Protein AF-A0A929S8P4-F1 (afdb_monomer_lite)

Foldseek 3Di:
DWFLLVVLVVLVPDDAAWDDDPQWIWGHDPQSKIFIFGPVQPAGQWIWDDDPPDPQKIKIWGADSVNHTDPVQIDIDGRGDTLCVQCVSPVPDPRSVVVSVSVVVD

pLDDT: mean 86.83, std 8.65, range [56.56, 96.19]

Sequence (106 aa):
MRYFKDLKAFVDEKKEGYHKVGDLCIQVYAKGNFNISIPTKRQPVMKFEDRKRDNNVTHVFMADEDGIIDYSIFNEIKKDDKIEKLIDLFPENESVRIVVGELFKI

Secondary structure (DSSP, 8-state):
--BHHHHHHHHHTSPSEEEEETTEEEEE-TTS-EEEE-TT-SS-SEEEEE-TT-TTEEEEEEE-TT--EEEEEEEEEETTSBTTHHHHHSTT-HHHHHHHHHHHH-

Radius of gyration: 12.45 Å; chains: 1; bounding box: 28×30×30 Å

Structure (mmCIF, N/CA/C/O backbone):
data_AF-A0A929S8P4-F1
#
_entry.id   AF-A0A929S8P4-F1
#
loop_
_atom_site.group_PDB
_atom_site.id
_atom_site.type_symbol
_atom_site.label_atom_id
_atom_site.label_alt_id
_atom_site.label_comp_id
_atom_site.label_asym_id
_atom_site.label_entity_id
_atom_site.label_seq_id
_atom_site.pdbx_PDB_ins_code
_atom_site.Cartn_x
_atom_site.Cartn_y
_atom_site.Cartn_z
_atom_site.occupancy
_atom_site.B_iso_or_equiv
_atom_site.auth_seq_id
_atom_site.auth_comp_id
_atom_site.auth_asym_id
_atom_site.auth_atom_id
_atom_site.pdbx_PDB_model_num
ATOM 1 N N . MET A 1 1 ? -3.699 -9.489 7.308 1.00 93.38 1 MET A N 1
ATOM 2 C CA . MET A 1 1 ? -4.226 -8.110 7.334 1.00 93.38 1 MET A CA 1
ATOM 3 C C . MET A 1 1 ? -5.322 -7.984 6.293 1.00 93.38 1 MET A C 1
ATOM 5 O O . MET A 1 1 ? -5.054 -8.262 5.131 1.00 93.38 1 MET A O 1
ATOM 9 N N . ARG A 1 2 ? -6.573 -7.674 6.664 1.00 93.06 2 ARG A N 1
ATOM 10 C CA . ARG A 1 2 ? -7.710 -7.823 5.729 1.00 93.06 2 ARG A CA 1
ATOM 11 C C . ARG A 1 2 ? -8.175 -6.501 5.120 1.00 93.06 2 ARG A C 1
ATOM 13 O O . ARG A 1 2 ? -8.561 -6.484 3.949 1.00 93.06 2 AR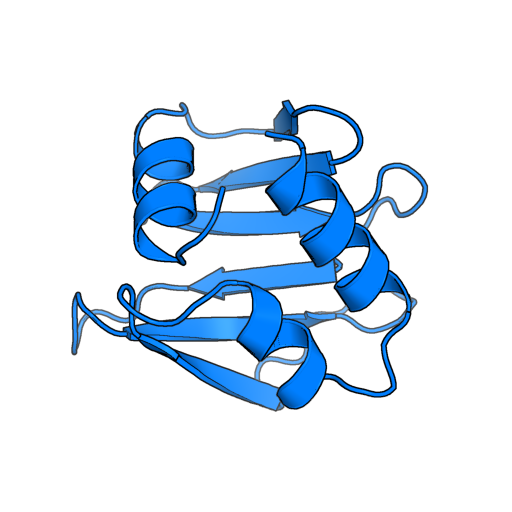G A O 1
ATOM 20 N N . TYR A 1 3 ? -8.116 -5.419 5.886 1.00 94.88 3 TYR A N 1
ATOM 21 C CA . TYR A 1 3 ? -8.601 -4.092 5.502 1.00 94.88 3 TYR A CA 1
ATOM 22 C C . TYR A 1 3 ? -7.480 -3.047 5.520 1.00 94.88 3 TYR A C 1
ATOM 24 O O . TYR A 1 3 ? -6.477 -3.215 6.214 1.00 94.88 3 TYR A 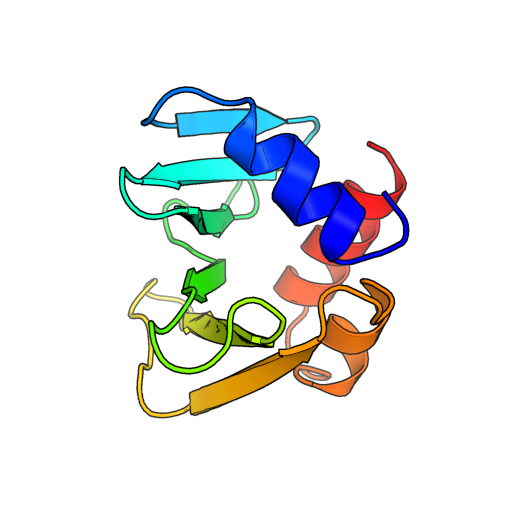O 1
ATOM 32 N N . PHE A 1 4 ? -7.657 -1.931 4.805 1.00 93.50 4 PHE A N 1
ATOM 33 C CA . PHE A 1 4 ? -6.675 -0.835 4.819 1.00 93.50 4 PHE A CA 1
ATOM 34 C C . PHE A 1 4 ? -6.522 -0.178 6.191 1.00 93.50 4 PHE A C 1
ATOM 36 O O . PHE A 1 4 ? -5.433 0.279 6.526 1.00 93.50 4 PHE A O 1
ATOM 43 N N . LYS A 1 5 ? -7.568 -0.170 7.021 1.00 92.62 5 LYS A N 1
ATOM 44 C CA . LYS A 1 5 ? -7.475 0.279 8.416 1.00 92.62 5 LYS A CA 1
ATOM 45 C C . LYS A 1 5 ? -6.522 -0.576 9.247 1.00 92.62 5 LYS A C 1
ATOM 47 O O . LYS A 1 5 ? -5.836 -0.022 10.099 1.00 92.62 5 LYS A O 1
ATOM 52 N N . ASP A 1 6 ? -6.437 -1.879 8.968 1.00 94.50 6 ASP A N 1
ATOM 53 C CA . ASP A 1 6 ? -5.517 -2.786 9.658 1.00 94.50 6 ASP A CA 1
ATOM 54 C C . ASP A 1 6 ? -4.070 -2.442 9.268 1.00 94.50 6 ASP A C 1
ATOM 56 O O . ASP A 1 6 ? -3.198 -2.339 10.126 1.00 94.50 6 ASP A O 1
ATOM 60 N N . LEU A 1 7 ? -3.830 -2.186 7.972 1.00 93.31 7 LEU A N 1
ATOM 61 C CA . LEU A 1 7 ? -2.536 -1.719 7.459 1.00 93.31 7 LEU A CA 1
ATOM 62 C C . LEU A 1 7 ? -2.135 -0.384 8.063 1.00 93.31 7 LEU A C 1
ATOM 64 O O . LEU A 1 7 ? -0.992 -0.193 8.475 1.00 93.31 7 LEU A O 1
ATOM 68 N N . LYS A 1 8 ? -3.090 0.537 8.126 1.00 90.69 8 LYS A N 1
ATOM 69 C CA . LYS A 1 8 ? -2.864 1.870 8.652 1.00 90.69 8 LYS A CA 1
ATOM 70 C C . LYS A 1 8 ? -2.513 1.831 10.137 1.00 90.69 8 LYS A C 1
ATOM 72 O O . LYS A 1 8 ? -1.493 2.394 10.514 1.00 90.69 8 LYS A O 1
ATOM 77 N N . ALA A 1 9 ? -3.296 1.115 10.944 1.00 91.62 9 ALA A N 1
ATOM 78 C CA . ALA A 1 9 ? -3.007 0.925 12.362 1.00 91.62 9 ALA A CA 1
ATOM 79 C C . ALA A 1 9 ? -1.623 0.292 12.567 1.00 91.62 9 ALA A C 1
ATOM 81 O O . ALA A 1 9 ? -0.825 0.795 13.352 1.00 91.62 9 ALA A O 1
ATOM 82 N N . PHE A 1 10 ? -1.300 -0.742 11.784 1.00 92.06 10 PHE A N 1
ATOM 83 C CA . PHE A 1 10 ? 0.006 -1.390 11.837 1.00 92.06 10 PHE A CA 1
ATOM 84 C C . PHE A 1 10 ? 1.165 -0.420 11.566 1.00 92.06 10 PHE A C 1
ATOM 86 O O . PHE A 1 10 ? 2.178 -0.468 12.261 1.00 92.06 10 PHE A O 1
ATOM 93 N N . VAL A 1 11 ? 1.044 0.445 10.553 1.00 92.19 11 VAL A N 1
ATOM 94 C CA . VAL A 1 11 ? 2.082 1.426 10.203 1.00 92.19 11 VAL A CA 1
ATOM 95 C C . VAL A 1 11 ? 2.181 2.541 11.241 1.00 92.19 11 VAL A C 1
ATOM 97 O O . VAL A 1 11 ? 3.292 2.931 11.592 1.00 92.19 11 VAL A O 1
ATOM 100 N N . ASP A 1 12 ? 1.050 3.029 11.749 1.00 89.94 12 ASP A N 1
ATOM 101 C CA . ASP A 1 12 ? 1.006 4.121 12.727 1.00 89.94 12 ASP A CA 1
ATOM 102 C C . ASP A 1 12 ? 1.651 3.727 14.074 1.00 89.94 12 ASP A C 1
ATOM 104 O O . ASP A 1 12 ? 2.143 4.586 14.804 1.00 89.94 12 ASP A O 1
ATOM 108 N N . GLU A 1 13 ? 1.723 2.429 14.389 1.00 92.00 13 GLU A N 1
ATOM 109 C CA . GLU A 1 13 ? 2.456 1.898 15.548 1.00 92.00 13 GLU A CA 1
ATOM 110 C C . GLU A 1 13 ? 3.982 1.829 15.344 1.00 92.00 13 GLU A C 1
ATOM 112 O O . GLU A 1 13 ? 4.739 1.616 16.301 1.00 92.00 13 GLU A O 1
ATOM 117 N N . LYS A 1 14 ? 4.476 1.977 14.108 1.00 90.81 14 LYS A N 1
ATOM 118 C CA . LYS A 1 14 ? 5.911 1.926 13.803 1.00 90.81 14 LYS A CA 1
ATOM 119 C C . LYS A 1 14 ? 6.543 3.309 13.902 1.00 90.81 14 LYS A C 1
ATOM 121 O O . LYS A 1 14 ? 5.981 4.324 13.506 1.00 90.81 14 LYS A O 1
ATOM 126 N N . LYS A 1 15 ? 7.790 3.337 14.378 1.00 91.56 15 LYS A N 1
ATOM 127 C CA . LYS A 1 15 ? 8.643 4.530 14.291 1.00 91.56 15 LYS A CA 1
ATOM 128 C C . LYS A 1 15 ? 9.015 4.805 12.834 1.00 91.56 15 LYS A C 1
ATOM 130 O O . LYS A 1 15 ? 9.037 3.888 12.019 1.00 91.56 15 LYS A O 1
ATOM 135 N N . GLU A 1 16 ? 9.373 6.043 12.518 1.00 94.50 16 GLU A N 1
ATOM 136 C CA . GLU A 1 16 ? 9.909 6.383 11.198 1.00 94.50 16 GLU A CA 1
ATOM 137 C C . GLU A 1 16 ? 11.142 5.543 10.843 1.00 94.50 16 GLU A C 1
ATOM 139 O O . GLU A 1 16 ? 11.954 5.207 11.710 1.00 94.50 16 GLU A O 1
ATOM 144 N N . GLY A 1 17 ? 11.283 5.216 9.559 1.00 91.31 17 GLY A N 1
ATOM 145 C CA . GLY A 1 17 ? 12.390 4.414 9.042 1.00 91.31 17 GLY A CA 1
ATOM 146 C C . GLY A 1 17 ? 11.940 3.190 8.250 1.00 91.31 17 GLY A C 1
ATOM 147 O O . GLY A 1 17 ? 10.779 3.073 7.858 1.00 91.31 17 GLY A O 1
ATOM 148 N N . TYR A 1 18 ? 12.889 2.294 7.982 1.00 91.56 18 TYR A N 1
ATOM 149 C CA . TYR A 1 18 ? 12.666 1.066 7.221 1.00 91.56 18 TYR A CA 1
ATOM 150 C C . TYR A 1 18 ? 12.402 -0.119 8.149 1.00 91.56 18 TYR A C 1
ATOM 152 O O . TYR A 1 18 ? 13.162 -0.365 9.085 1.00 91.56 18 TYR A O 1
ATOM 160 N N . HIS A 1 19 ? 11.361 -0.886 7.835 1.00 91.06 19 HIS A N 1
ATOM 161 C CA . HIS A 1 19 ? 10.919 -2.049 8.598 1.00 91.06 19 HIS A CA 1
ATOM 162 C C . HIS A 1 19 ? 10.748 -3.239 7.668 1.00 91.06 19 HIS A C 1
ATOM 164 O O . HIS A 1 19 ? 10.026 -3.160 6.675 1.00 91.06 19 HIS A O 1
ATOM 170 N N . LYS A 1 20 ? 11.376 -4.363 8.013 1.00 91.00 20 LYS A N 1
ATOM 171 C CA . LYS A 1 20 ? 11.090 -5.640 7.360 1.00 91.00 20 LYS A CA 1
ATOM 172 C C . LYS A 1 20 ? 9.900 -6.294 8.058 1.00 91.00 20 LYS A C 1
ATOM 174 O O . LYS A 1 20 ? 9.944 -6.500 9.270 1.00 91.00 20 LYS A O 1
ATOM 179 N N . VAL A 1 21 ? 8.853 -6.614 7.304 1.00 88.06 21 VAL A N 1
ATOM 180 C CA . VAL A 1 21 ? 7.628 -7.235 7.823 1.00 88.06 21 VAL A CA 1
ATOM 181 C C . VAL A 1 21 ? 7.263 -8.398 6.916 1.00 88.06 21 VAL A C 1
ATOM 183 O O . VAL A 1 21 ? 6.878 -8.186 5.771 1.00 88.06 21 VAL A O 1
ATOM 186 N N . GLY A 1 22 ? 7.451 -9.625 7.408 1.00 88.56 22 GLY A N 1
ATOM 187 C CA . GLY A 1 22 ? 7.446 -10.804 6.542 1.00 88.56 22 GLY A CA 1
ATOM 188 C C . GLY A 1 22 ? 8.442 -10.624 5.392 1.00 88.56 22 GLY A C 1
ATOM 189 O O . GLY A 1 22 ? 9.605 -10.265 5.616 1.00 88.56 22 GLY A O 1
ATOM 190 N N . ASP A 1 23 ? 7.944 -10.791 4.170 1.00 90.19 23 ASP A N 1
ATOM 191 C CA . ASP A 1 23 ? 8.681 -10.563 2.930 1.00 90.19 23 ASP A CA 1
ATOM 192 C C . ASP A 1 23 ? 8.388 -9.187 2.316 1.00 90.19 23 ASP A C 1
ATOM 194 O O . ASP A 1 23 ? 8.482 -9.011 1.111 1.00 90.19 23 ASP A O 1
ATOM 198 N N . LEU A 1 24 ? 8.041 -8.182 3.121 1.00 92.00 24 LEU A N 1
ATOM 199 C CA . LEU A 1 24 ? 7.870 -6.803 2.666 1.00 92.00 24 LEU A CA 1
ATOM 200 C C . LEU A 1 24 ? 8.887 -5.871 3.314 1.00 92.00 24 LEU A C 1
ATOM 202 O O . LEU A 1 24 ? 9.294 -6.046 4.466 1.00 92.00 24 LEU A O 1
ATOM 206 N N . CYS A 1 25 ? 9.257 -4.834 2.567 1.00 91.62 25 CYS A N 1
ATOM 207 C CA . CYS A 1 25 ? 9.936 -3.664 3.101 1.00 91.62 25 CYS A CA 1
ATOM 208 C C . CYS A 1 25 ? 8.928 -2.517 3.206 1.00 91.62 25 CYS A C 1
ATOM 210 O O . CYS A 1 25 ? 8.361 -2.096 2.195 1.00 91.62 25 CYS A O 1
ATOM 212 N N . ILE A 1 26 ? 8.712 -2.018 4.422 1.00 92.56 26 ILE A N 1
ATOM 213 C CA . ILE A 1 26 ? 7.815 -0.898 4.705 1.00 92.56 26 ILE A CA 1
ATOM 214 C C . ILE A 1 26 ? 8.652 0.286 5.180 1.00 92.56 26 ILE A C 1
ATOM 216 O O . ILE A 1 26 ? 9.363 0.191 6.180 1.00 92.56 26 ILE A O 1
ATOM 220 N N . GLN A 1 27 ? 8.567 1.407 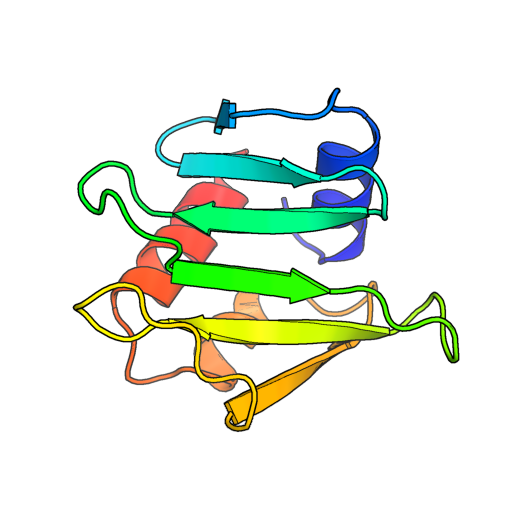4.469 1.00 92.38 27 GLN A N 1
ATOM 221 C CA . GLN A 1 27 ? 9.223 2.655 4.856 1.00 92.38 27 GLN A CA 1
ATOM 222 C C . GLN A 1 27 ? 8.186 3.617 5.426 1.00 92.38 27 GLN A C 1
ATOM 224 O O . GLN A 1 27 ? 7.281 4.022 4.704 1.00 92.38 27 GLN A O 1
ATOM 229 N N . VAL A 1 28 ? 8.324 3.992 6.695 1.00 92.94 28 VAL A N 1
ATOM 230 C CA . VAL A 1 28 ? 7.369 4.846 7.417 1.00 92.94 28 VAL A CA 1
ATOM 231 C C . VAL A 1 28 ? 7.924 6.258 7.564 1.00 92.94 28 VAL A C 1
ATOM 233 O O . VAL A 1 28 ? 9.093 6.431 7.916 1.00 92.94 28 VAL A O 1
ATOM 236 N N . TYR A 1 29 ? 7.077 7.261 7.320 1.00 89.38 29 TYR A N 1
ATOM 237 C CA . TYR A 1 29 ? 7.413 8.683 7.402 1.00 89.38 29 TYR A CA 1
ATOM 238 C C . TYR A 1 29 ? 6.552 9.421 8.442 1.00 89.38 29 TYR A C 1
ATOM 240 O O . TYR A 1 29 ? 5.419 9.031 8.715 1.00 89.38 29 TYR A O 1
ATOM 248 N N . ALA A 1 30 ? 7.043 10.567 8.927 1.00 77.44 30 ALA A N 1
ATOM 249 C CA . ALA A 1 30 ? 6.466 11.404 9.995 1.00 77.44 30 ALA A CA 1
ATOM 250 C C . ALA A 1 30 ? 4.975 11.790 9.900 1.00 77.44 30 ALA A C 1
ATOM 252 O O . ALA A 1 30 ? 4.410 12.319 10.854 1.00 77.44 30 ALA A O 1
ATOM 253 N N . LYS A 1 31 ? 4.331 11.621 8.739 1.00 72.31 31 LYS A N 1
ATOM 254 C CA . LYS A 1 31 ? 2.978 12.138 8.451 1.00 72.31 31 LYS A CA 1
ATOM 255 C C . LYS A 1 31 ? 1.939 11.044 8.218 1.00 72.31 31 LYS A C 1
ATOM 257 O O . LYS A 1 31 ? 0.926 11.305 7.583 1.00 72.31 31 LYS A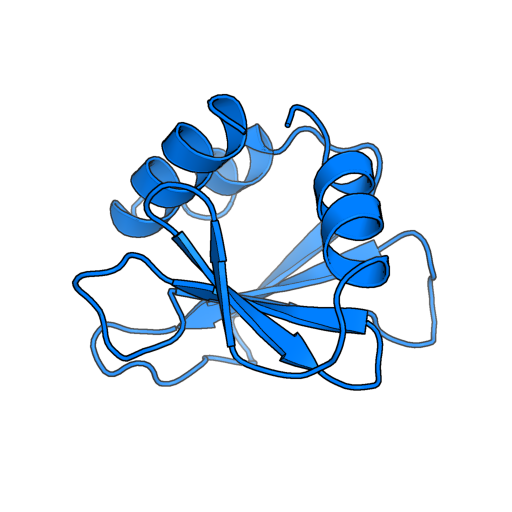 O 1
ATOM 262 N N . GLY A 1 32 ? 2.205 9.821 8.676 1.00 73.25 32 GLY A N 1
ATOM 263 C CA . GLY A 1 32 ? 1.338 8.677 8.386 1.00 73.25 32 GLY A CA 1
ATOM 264 C C . GLY A 1 32 ? 1.415 8.210 6.929 1.00 73.25 32 GLY A C 1
ATOM 265 O O . GLY A 1 32 ? 0.648 7.335 6.534 1.00 73.25 32 GLY A O 1
ATOM 266 N N . ASN A 1 33 ? 2.348 8.779 6.160 1.00 89.00 33 ASN A N 1
ATOM 267 C CA . ASN A 1 33 ? 2.701 8.328 4.826 1.00 89.00 33 ASN A CA 1
ATOM 268 C C . ASN A 1 33 ? 3.668 7.156 4.948 1.00 89.00 33 ASN A C 1
ATOM 270 O O . ASN A 1 33 ? 4.529 7.142 5.834 1.00 89.00 33 ASN A O 1
ATOM 274 N N . PHE A 1 34 ? 3.577 6.215 4.020 1.00 92.88 34 PHE A N 1
ATOM 275 C CA . PHE A 1 34 ? 4.488 5.083 3.978 1.00 92.88 34 PHE A CA 1
ATOM 276 C C . PHE A 1 34 ? 4.597 4.505 2.574 1.00 92.88 34 PHE A C 1
ATOM 278 O O . PHE A 1 34 ? 3.708 4.681 1.745 1.00 92.88 34 PHE A O 1
ATOM 285 N N . ASN A 1 35 ? 5.690 3.792 2.322 1.00 92.50 35 ASN A N 1
ATOM 286 C CA . ASN A 1 35 ? 5.864 3.004 1.110 1.00 92.50 35 ASN A CA 1
ATOM 287 C C . ASN A 1 35 ? 5.861 1.518 1.447 1.00 92.50 35 ASN A C 1
ATOM 289 O O . ASN A 1 35 ? 6.335 1.127 2.516 1.00 92.50 35 ASN A O 1
ATOM 293 N N . ILE A 1 36 ? 5.416 0.697 0.501 1.00 92.94 36 ILE A N 1
ATOM 294 C CA . ILE A 1 36 ? 5.604 -0.753 0.532 1.00 92.94 36 ILE A CA 1
ATOM 295 C C . ILE A 1 36 ? 6.388 -1.175 -0.707 1.00 92.94 36 ILE A C 1
ATOM 297 O O . ILE A 1 36 ? 6.103 -0.729 -1.819 1.00 92.94 36 ILE A O 1
ATOM 301 N N . SER A 1 37 ? 7.376 -2.042 -0.499 1.00 89.81 37 SER A N 1
ATOM 302 C CA . SER A 1 37 ? 8.216 -2.619 -1.550 1.00 89.81 37 SER A CA 1
ATOM 303 C C . SER A 1 37 ? 8.344 -4.124 -1.356 1.00 89.81 37 SER A C 1
ATOM 305 O O . SER A 1 37 ? 8.307 -4.617 -0.225 1.00 89.81 37 SER A O 1
ATOM 307 N N . ILE A 1 38 ? 8.557 -4.844 -2.455 1.00 87.75 38 ILE A N 1
ATOM 308 C CA . ILE A 1 38 ? 8.995 -6.242 -2.407 1.00 87.75 38 ILE A CA 1
ATOM 309 C C . ILE A 1 38 ? 10.520 -6.300 -2.188 1.00 87.75 38 ILE A C 1
ATOM 311 O O . ILE A 1 38 ? 11.223 -5.398 -2.643 1.00 87.75 38 ILE A O 1
ATOM 315 N N . PRO A 1 39 ? 11.079 -7.329 -1.525 1.00 70.75 39 PRO A N 1
ATOM 316 C CA . PRO A 1 39 ? 12.460 -7.322 -1.026 1.00 70.75 39 PRO A CA 1
ATOM 317 C C . PRO A 1 39 ? 13.516 -7.263 -2.129 1.00 70.75 39 PRO A C 1
ATOM 319 O O . PRO A 1 39 ? 14.645 -6.839 -1.898 1.00 70.75 39 PRO A O 1
ATOM 322 N N . THR A 1 40 ? 13.152 -7.716 -3.327 1.00 68.19 40 THR A N 1
ATOM 323 C CA . THR A 1 40 ? 14.019 -7.758 -4.506 1.00 68.19 40 THR A CA 1
ATOM 324 C C . THR A 1 40 ? 14.124 -6.409 -5.213 1.00 68.19 40 THR A C 1
ATOM 326 O O . THR A 1 40 ? 15.069 -6.201 -5.970 1.00 68.19 40 THR A O 1
ATOM 329 N N . LYS A 1 41 ? 13.205 -5.472 -4.949 1.00 64.44 41 LYS A N 1
ATOM 330 C CA . LYS A 1 41 ? 13.215 -4.128 -5.529 1.00 64.44 41 LYS A CA 1
ATOM 331 C C . LYS A 1 41 ? 13.697 -3.135 -4.473 1.00 64.44 41 LYS A C 1
ATOM 333 O O . LYS A 1 41 ? 13.094 -2.989 -3.416 1.00 64.44 41 LYS A O 1
ATOM 338 N N . ARG A 1 42 ? 14.792 -2.419 -4.759 1.00 56.56 42 ARG A N 1
ATOM 339 C CA . ARG A 1 42 ? 15.327 -1.347 -3.886 1.00 56.56 42 ARG A CA 1
ATOM 340 C C . ARG A 1 42 ? 14.481 -0.063 -3.911 1.00 56.56 42 ARG A C 1
ATOM 342 O O . ARG A 1 42 ? 14.902 0.958 -3.378 1.00 56.56 42 ARG A O 1
ATOM 349 N N . GLN A 1 43 ? 13.319 -0.110 -4.547 1.00 70.19 43 GLN A N 1
ATOM 350 C CA . GLN A 1 43 ? 12.475 1.024 -4.891 1.00 70.19 43 GLN A CA 1
ATOM 351 C C . GLN A 1 43 ? 11.036 0.779 -4.412 1.00 70.19 43 GLN A C 1
ATOM 353 O O . GLN A 1 43 ? 10.619 -0.382 -4.339 1.00 70.19 43 GLN A O 1
ATOM 358 N N . PRO A 1 44 ? 10.283 1.845 -4.077 1.00 74.00 44 PRO A N 1
ATOM 359 C CA . PRO A 1 44 ? 8.905 1.723 -3.611 1.00 74.00 44 PRO A CA 1
ATOM 360 C C . PRO A 1 44 ? 8.026 1.120 -4.705 1.00 74.00 44 PRO A C 1
ATOM 362 O O . PRO A 1 44 ? 8.103 1.556 -5.838 1.00 74.00 44 PRO A O 1
ATOM 365 N N . VAL A 1 45 ? 7.179 0.141 -4.383 1.00 83.56 45 VAL A N 1
ATOM 366 C CA . VAL A 1 45 ? 6.177 -0.390 -5.333 1.00 83.56 45 VAL A CA 1
ATOM 367 C C . VAL A 1 45 ? 4.883 0.412 -5.223 1.00 83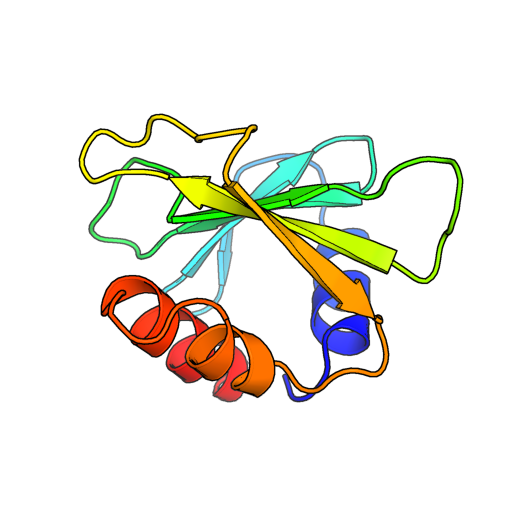.56 45 VAL A C 1
ATOM 369 O O . VAL A 1 45 ? 4.259 0.740 -6.228 1.00 83.56 45 VAL A O 1
ATOM 372 N N . MET A 1 46 ? 4.500 0.750 -3.991 1.00 90.56 46 MET A N 1
ATOM 373 C CA . MET A 1 46 ? 3.350 1.597 -3.697 1.00 90.56 46 MET A CA 1
ATOM 374 C C . MET A 1 46 ? 3.713 2.640 -2.652 1.00 90.56 46 MET A C 1
ATOM 376 O O . MET A 1 46 ? 4.350 2.315 -1.646 1.00 90.56 46 MET A O 1
ATOM 380 N N . LYS A 1 47 ? 3.244 3.869 -2.860 1.00 92.19 47 LYS A N 1
ATOM 381 C CA . LYS A 1 47 ? 3.266 4.939 -1.863 1.00 92.19 47 LYS A CA 1
ATOM 382 C C . LYS A 1 47 ? 1.853 5.245 -1.400 1.00 92.19 47 LYS A C 1
ATOM 384 O O . LYS A 1 47 ? 0.961 5.439 -2.216 1.00 92.19 47 LYS A O 1
ATOM 389 N N . PHE A 1 48 ? 1.685 5.336 -0.091 1.00 92.25 48 PHE A N 1
ATOM 390 C CA . PHE A 1 48 ? 0.442 5.672 0.581 1.00 92.25 48 PHE A CA 1
ATOM 391 C C . PHE A 1 48 ? 0.588 7.064 1.194 1.00 92.25 48 PHE A C 1
ATOM 393 O O . PHE A 1 48 ? 1.489 7.293 2.009 1.00 92.25 48 PHE A O 1
ATOM 400 N N . GLU A 1 49 ? -0.271 8.001 0.792 1.00 90.06 49 GLU A N 1
ATOM 401 C CA . GLU A 1 49 ? -0.306 9.351 1.357 1.00 90.06 49 GLU A CA 1
ATOM 402 C C . GLU A 1 49 ? -1.690 9.713 1.890 1.00 90.06 49 GLU A C 1
ATOM 404 O O . GLU A 1 49 ? -2.686 9.692 1.162 1.00 90.06 49 GLU A O 1
ATOM 409 N N . ASP A 1 50 ? -1.730 10.143 3.149 1.00 85.31 50 ASP A N 1
ATOM 410 C CA . ASP A 1 50 ? -2.923 10.743 3.733 1.00 85.31 50 ASP A CA 1
ATOM 411 C C . ASP A 1 50 ? -2.927 12.243 3.400 1.00 85.31 50 ASP A C 1
ATOM 413 O O . ASP A 1 50 ? -2.023 12.999 3.778 1.00 85.31 50 ASP A O 1
ATOM 417 N N . ARG A 1 51 ? -3.949 12.712 2.675 1.00 77.50 51 ARG A N 1
ATOM 418 C CA . ARG A 1 51 ? -4.107 14.141 2.366 1.00 77.50 51 ARG A CA 1
ATOM 419 C C . ARG A 1 51 ? -5.076 14.781 3.358 1.00 77.50 51 ARG A C 1
ATOM 421 O O . ARG A 1 51 ? -6.178 14.294 3.566 1.00 77.50 51 ARG A O 1
ATOM 428 N N . LYS A 1 52 ? -4.683 15.935 3.917 1.00 63.78 52 LYS A N 1
ATOM 429 C CA . LYS A 1 52 ? -5.334 16.668 5.033 1.00 63.78 52 LYS A CA 1
ATOM 430 C C . LYS A 1 52 ? -6.848 16.938 4.924 1.00 63.78 52 LYS A C 1
ATOM 432 O O . LYS A 1 52 ? -7.419 17.445 5.884 1.00 63.78 52 LYS A O 1
ATOM 437 N N . ARG A 1 53 ? -7.487 16.704 3.773 1.00 64.38 53 ARG A N 1
ATOM 438 C CA . ARG A 1 53 ? -8.915 16.990 3.570 1.00 64.38 53 ARG A CA 1
ATOM 439 C C . ARG A 1 53 ? -9.841 15.865 4.032 1.00 64.38 53 ARG A C 1
ATOM 441 O O . ARG A 1 53 ? -10.981 16.178 4.351 1.00 64.38 53 ARG A O 1
ATOM 448 N N . ASP A 1 54 ? -9.375 14.618 4.106 1.00 72.25 54 ASP A N 1
ATOM 449 C CA . ASP A 1 54 ? -10.201 13.495 4.556 1.00 72.25 54 ASP A CA 1
ATOM 450 C C . ASP A 1 54 ? -9.345 12.411 5.227 1.00 72.25 54 ASP A C 1
ATOM 452 O O . ASP A 1 54 ? -8.531 11.750 4.588 1.00 72.25 54 ASP A O 1
ATOM 456 N N . ASN A 1 55 ? -9.551 12.210 6.530 1.00 70.56 55 ASN A N 1
ATOM 457 C CA . ASN A 1 55 ? -8.836 11.197 7.306 1.00 70.56 55 ASN A CA 1
ATOM 458 C C . ASN A 1 55 ? -9.275 9.759 6.979 1.00 70.56 55 ASN A C 1
ATOM 460 O O . ASN A 1 55 ? -8.664 8.826 7.502 1.00 70.56 55 ASN A O 1
ATOM 464 N N . ASN A 1 56 ? -10.317 9.556 6.171 1.00 81.12 56 ASN A N 1
ATOM 465 C CA . ASN A 1 56 ? -10.786 8.236 5.753 1.00 81.12 56 ASN A CA 1
ATOM 466 C C . ASN A 1 56 ? -10.282 7.810 4.375 1.00 81.12 56 ASN A C 1
ATOM 468 O O . ASN A 1 56 ? -10.498 6.650 4.013 1.00 81.12 56 ASN A O 1
ATOM 472 N N . VAL A 1 57 ? -9.611 8.697 3.637 1.00 85.12 57 VAL A N 1
ATOM 473 C CA . VAL A 1 57 ? -9.112 8.420 2.289 1.00 85.12 57 VAL A CA 1
ATOM 474 C C . VAL A 1 57 ? -7.591 8.473 2.265 1.00 85.12 57 VAL A C 1
ATOM 476 O O . VAL A 1 57 ? -6.977 9.486 2.597 1.00 85.12 57 VAL A O 1
ATOM 479 N N . THR A 1 58 ? -6.985 7.387 1.800 1.00 88.06 58 THR A N 1
ATOM 480 C CA . THR A 1 58 ? -5.552 7.304 1.529 1.00 88.06 58 THR A CA 1
ATOM 481 C C . THR A 1 58 ? -5.349 7.264 0.020 1.00 88.06 58 THR A C 1
ATOM 483 O O . THR A 1 58 ? -6.010 6.508 -0.694 1.00 88.06 58 THR A O 1
ATOM 486 N N . HIS A 1 59 ? -4.443 8.103 -0.471 1.00 90.56 59 HIS A N 1
ATOM 487 C CA . HIS A 1 59 ? -4.043 8.106 -1.872 1.00 90.56 59 HIS A CA 1
ATOM 488 C C . HIS A 1 59 ? -2.955 7.057 -2.070 1.00 90.56 59 HIS A C 1
ATOM 490 O O . HIS A 1 59 ? -1.977 7.045 -1.321 1.00 90.56 59 HIS A O 1
ATOM 496 N N . VAL A 1 60 ? -3.119 6.200 -3.073 1.00 92.12 60 VAL A N 1
ATOM 497 C CA . VAL A 1 60 ? -2.139 5.173 -3.428 1.00 92.12 60 VAL A CA 1
ATOM 498 C C . VAL A 1 60 ? -1.547 5.493 -4.788 1.00 92.12 60 VAL A C 1
ATOM 500 O O . VAL A 1 60 ? -2.277 5.603 -5.773 1.00 92.12 60 VAL A O 1
ATOM 503 N N . PHE A 1 61 ? -0.227 5.633 -4.817 1.00 90.38 61 PHE A N 1
ATOM 504 C CA . PHE A 1 61 ? 0.566 5.909 -6.009 1.00 90.38 61 PHE A CA 1
ATOM 505 C C . PHE A 1 61 ? 1.416 4.695 -6.346 1.00 90.38 61 PHE A C 1
ATOM 507 O O . PHE A 1 61 ? 1.939 4.033 -5.444 1.00 90.38 61 PHE A O 1
ATOM 514 N N . MET A 1 62 ? 1.591 4.452 -7.638 1.00 89.50 62 MET A N 1
ATOM 515 C CA . MET A 1 62 ? 2.512 3.439 -8.140 1.00 89.50 62 MET A CA 1
ATOM 516 C C . MET A 1 62 ? 3.883 4.045 -8.402 1.00 89.50 62 MET A C 1
ATOM 518 O O . MET A 1 62 ? 4.007 5.242 -8.674 1.00 89.50 62 MET A O 1
ATOM 522 N N . ALA A 1 63 ? 4.905 3.199 -8.357 1.00 84.56 63 ALA A N 1
ATOM 523 C CA . ALA A 1 63 ? 6.170 3.502 -9.002 1.00 84.56 63 ALA A CA 1
ATOM 524 C C . ALA A 1 63 ? 6.370 2.618 -10.232 1.00 84.56 63 ALA A C 1
ATOM 526 O O . ALA A 1 63 ? 5.836 1.504 -10.303 1.00 84.56 63 ALA A O 1
ATOM 527 N N . ASP A 1 64 ? 7.143 3.126 -11.183 1.00 77.38 64 ASP A N 1
ATOM 528 C CA . ASP A 1 64 ? 7.615 2.353 -12.324 1.00 77.38 64 ASP A CA 1
ATOM 529 C C . ASP A 1 64 ? 8.736 1.367 -11.934 1.00 77.38 64 ASP A C 1
ATOM 531 O O . ASP A 1 64 ? 9.078 1.180 -10.760 1.00 77.38 64 ASP A O 1
ATOM 535 N N . GLU A 1 65 ? 9.287 0.681 -12.934 1.00 70.44 65 GLU A N 1
ATOM 536 C CA . GLU A 1 65 ? 10.368 -0.294 -12.751 1.00 70.44 65 GLU A CA 1
ATOM 537 C C . GLU A 1 65 ? 11.678 0.335 -12.261 1.00 70.44 65 GLU A C 1
ATOM 539 O O . GLU A 1 65 ? 12.498 -0.374 -11.677 1.00 70.44 65 GLU A O 1
ATOM 544 N N . ASP A 1 66 ? 11.826 1.649 -12.443 1.00 74.50 66 ASP A N 1
ATOM 545 C CA . ASP A 1 66 ? 12.947 2.465 -11.988 1.00 74.50 66 ASP A CA 1
ATOM 546 C C . ASP A 1 66 ? 12.637 3.191 -10.667 1.00 74.50 66 ASP A C 1
ATOM 548 O O . ASP A 1 66 ? 13.425 4.018 -10.187 1.00 74.50 66 ASP A O 1
ATOM 552 N N . GLY A 1 67 ? 11.515 2.859 -10.023 1.00 72.25 67 GLY A N 1
ATOM 553 C CA . GLY A 1 67 ? 11.153 3.374 -8.711 1.00 72.25 67 GLY A CA 1
ATOM 554 C C . GLY A 1 67 ? 10.761 4.836 -8.701 1.00 72.25 67 GLY A C 1
ATOM 555 O O . GLY A 1 67 ? 10.704 5.447 -7.626 1.00 72.25 67 GLY A O 1
ATOM 556 N N . ILE A 1 68 ? 10.508 5.403 -9.875 1.00 83.06 68 ILE A N 1
ATOM 557 C CA . ILE A 1 68 ? 9.998 6.750 -10.017 1.00 83.06 68 ILE A CA 1
ATOM 558 C C . ILE A 1 68 ? 8.503 6.682 -9.741 1.00 83.06 68 ILE A C 1
ATOM 560 O O . ILE A 1 68 ? 7.731 6.015 -10.425 1.00 83.06 68 ILE A O 1
ATOM 564 N N . ILE A 1 69 ? 8.103 7.368 -8.676 1.00 85.06 69 ILE A N 1
ATOM 565 C CA . ILE A 1 69 ? 6.704 7.460 -8.274 1.00 85.06 69 ILE A CA 1
ATOM 566 C C . ILE A 1 69 ? 5.996 8.412 -9.228 1.00 85.06 69 ILE A C 1
ATOM 568 O O . ILE A 1 69 ? 6.343 9.596 -9.289 1.00 85.06 69 ILE A O 1
ATOM 572 N N . ASP A 1 70 ? 4.972 7.918 -9.915 1.00 82.25 70 ASP A N 1
ATOM 573 C CA . ASP A 1 70 ? 4.116 8.758 -10.739 1.00 82.25 70 ASP A CA 1
ATOM 574 C C . ASP A 1 70 ? 2.988 9.347 -9.884 1.00 82.25 70 ASP A C 1
ATOM 576 O O . ASP A 1 70 ? 1.966 8.719 -9.608 1.00 82.25 70 ASP A O 1
ATOM 580 N N . TYR A 1 71 ? 3.171 10.596 -9.453 1.00 77.81 71 TYR A N 1
ATOM 581 C CA . TYR A 1 71 ? 2.182 11.316 -8.647 1.00 77.81 71 TYR A CA 1
ATOM 582 C C . TYR A 1 71 ? 0.908 11.697 -9.421 1.00 77.81 71 TYR A C 1
ATOM 584 O O . TYR A 1 71 ? -0.056 12.154 -8.800 1.00 77.81 71 TYR A O 1
ATOM 592 N N . SER A 1 72 ? 0.893 11.544 -10.750 1.00 73.44 72 SER A N 1
ATOM 593 C CA . SER A 1 72 ? -0.285 11.791 -11.587 1.00 73.44 72 SER A CA 1
ATOM 594 C C . SER A 1 72 ? -1.199 10.567 -11.699 1.00 73.44 72 SER A C 1
ATOM 596 O O . SER A 1 72 ? -2.400 10.725 -11.919 1.00 73.44 72 SER A O 1
ATOM 598 N N . ILE A 1 73 ? -0.662 9.366 -11.460 1.00 74.38 73 ILE A N 1
ATOM 599 C CA . ILE A 1 73 ? -1.404 8.104 -11.478 1.00 74.38 73 ILE A CA 1
ATOM 600 C C . ILE A 1 73 ? -1.658 7.671 -10.035 1.00 74.38 73 ILE A C 1
ATOM 602 O O . ILE A 1 73 ? -0.860 6.966 -9.414 1.00 74.38 73 ILE A O 1
ATOM 606 N N . PHE A 1 74 ? -2.794 8.107 -9.491 1.00 83.69 74 PHE A N 1
ATOM 607 C CA . PHE A 1 74 ? -3.204 7.747 -8.139 1.00 83.69 74 PHE A CA 1
ATOM 608 C C . PHE A 1 74 ? -4.633 7.233 -8.090 1.00 83.69 74 PHE A C 1
ATOM 610 O O . PHE A 1 74 ? -5.494 7.643 -8.866 1.00 83.69 74 PHE A O 1
ATOM 617 N N . ASN A 1 75 ? -4.877 6.364 -7.117 1.00 90.12 75 ASN A N 1
ATOM 618 C CA . ASN A 1 75 ? -6.210 5.914 -6.759 1.00 90.12 75 ASN A CA 1
ATOM 619 C C . ASN A 1 75 ? -6.514 6.275 -5.306 1.00 90.12 75 ASN A C 1
ATOM 621 O O . ASN A 1 75 ? -5.629 6.279 -4.448 1.00 90.12 75 ASN A O 1
ATOM 625 N N . GLU A 1 76 ? -7.781 6.564 -5.029 1.00 91.31 76 GLU A N 1
ATOM 626 C CA . GLU A 1 76 ? -8.273 6.806 -3.677 1.00 91.31 76 GLU A CA 1
ATOM 627 C C . GLU A 1 76 ? -8.848 5.525 -3.083 1.00 91.31 76 GLU A C 1
ATOM 629 O O . GLU A 1 76 ? -9.681 4.835 -3.682 1.00 91.31 76 GLU A O 1
ATOM 634 N N . ILE A 1 77 ? -8.414 5.222 -1.866 1.00 92.00 77 ILE A N 1
ATOM 635 C CA . ILE A 1 77 ? -8.849 4.048 -1.127 1.00 92.00 77 ILE A CA 1
ATOM 636 C C . ILE A 1 77 ? -9.391 4.491 0.220 1.00 92.00 77 ILE A C 1
ATOM 638 O O . ILE A 1 77 ? -8.786 5.310 0.912 1.00 92.00 77 ILE A O 1
ATOM 642 N N . LYS A 1 78 ? -10.537 3.930 0.605 1.00 91.94 78 LYS A N 1
ATOM 643 C CA . LYS A 1 78 ? -11.120 4.154 1.924 1.00 91.94 78 LYS A CA 1
ATOM 644 C C . LYS A 1 78 ? -10.505 3.187 2.925 1.00 91.94 78 LYS A C 1
ATOM 646 O O . LYS A 1 78 ? -10.278 2.024 2.609 1.00 91.94 78 LYS A O 1
ATOM 651 N N . LYS A 1 79 ? -10.311 3.621 4.169 1.00 86.56 79 LYS A N 1
ATOM 652 C CA . LYS A 1 79 ? -9.761 2.757 5.234 1.00 86.56 79 LYS A CA 1
ATOM 653 C C . LYS A 1 79 ? -10.563 1.464 5.463 1.00 86.56 79 LYS A C 1
ATOM 655 O O . LYS A 1 79 ? -9.979 0.442 5.811 1.00 86.56 79 LYS A O 1
ATOM 660 N N . ASP A 1 80 ? -11.875 1.485 5.236 1.00 92.81 80 ASP A N 1
ATOM 661 C CA . ASP A 1 80 ? -12.731 0.294 5.343 1.00 92.81 80 ASP A CA 1
ATOM 662 C C . ASP A 1 80 ? -12.744 -0.594 4.086 1.00 92.81 80 ASP A C 1
ATOM 664 O O . ASP A 1 80 ? -13.347 -1.669 4.107 1.00 92.81 80 ASP A O 1
ATOM 668 N N . ASP A 1 81 ? -12.071 -0.198 3.002 1.00 95.38 81 ASP A N 1
ATOM 669 C CA . ASP A 1 81 ? -11.901 -1.072 1.844 1.00 95.38 81 ASP A CA 1
ATOM 670 C C . ASP A 1 81 ? -11.034 -2.294 2.215 1.00 95.38 81 ASP A C 1
ATOM 672 O O . ASP A 1 81 ? -10.189 -2.265 3.121 1.00 95.38 81 ASP A O 1
ATOM 676 N N . LYS A 1 82 ? -11.232 -3.401 1.495 1.00 96.19 82 LYS A N 1
ATOM 677 C CA . LYS A 1 82 ? -10.379 -4.593 1.605 1.00 96.19 82 LYS A CA 1
ATOM 678 C C . LYS A 1 82 ? -9.076 -4.383 0.840 1.00 96.19 82 LYS A C 1
ATOM 680 O O . LYS A 1 82 ? -9.109 -3.836 -0.259 1.00 96.19 82 LYS A O 1
ATOM 685 N N . ILE A 1 83 ? -7.970 -4.931 1.347 1.00 95.31 83 ILE A N 1
ATOM 686 C CA . ILE A 1 83 ? -6.647 -4.872 0.686 1.00 95.31 83 ILE A CA 1
ATOM 687 C C . ILE A 1 83 ? -6.683 -5.438 -0.749 1.00 95.31 83 ILE A C 1
ATOM 689 O O . ILE A 1 83 ? -5.967 -4.953 -1.621 1.00 95.31 83 ILE A O 1
ATOM 693 N N . GLU A 1 84 ? -7.570 -6.405 -1.022 1.00 95.75 84 GLU A N 1
ATOM 694 C CA . GLU A 1 84 ? -7.795 -7.010 -2.352 1.00 95.75 84 GLU A CA 1
ATOM 695 C C . GLU A 1 84 ? -8.068 -5.972 -3.447 1.00 95.75 84 GLU A C 1
ATOM 697 O O . GLU A 1 84 ? -7.675 -6.181 -4.590 1.00 95.75 84 GLU A O 1
ATOM 702 N N . LYS A 1 85 ? -8.663 -4.827 -3.086 1.00 95.50 85 LYS A N 1
ATOM 703 C CA . LYS A 1 85 ? -8.979 -3.734 -4.010 1.00 95.50 85 LYS A CA 1
ATOM 704 C C . LYS A 1 85 ? -7.747 -3.207 -4.755 1.00 95.50 85 LYS A C 1
ATOM 706 O O . LYS A 1 85 ? -7.891 -2.683 -5.852 1.00 95.50 85 LYS A O 1
ATOM 711 N N . LEU A 1 86 ? -6.534 -3.359 -4.210 1.00 93.31 86 LEU A N 1
ATOM 712 C CA . LEU A 1 86 ? -5.304 -2.994 -4.928 1.00 93.31 86 LEU A CA 1
ATOM 713 C C . LEU A 1 86 ? -5.143 -3.768 -6.240 1.00 93.31 86 LEU A C 1
ATOM 715 O O . LEU A 1 86 ? -4.637 -3.208 -7.205 1.00 93.31 86 LEU A O 1
ATOM 719 N N . ILE A 1 87 ? -5.587 -5.028 -6.287 1.00 93.50 87 ILE A N 1
ATOM 720 C CA . ILE A 1 87 ? -5.512 -5.855 -7.497 1.00 93.50 87 ILE A CA 1
ATOM 721 C C . ILE A 1 87 ? -6.429 -5.280 -8.577 1.00 93.50 87 ILE A C 1
ATOM 723 O O . ILE A 1 87 ? -6.025 -5.199 -9.730 1.00 93.50 87 ILE A O 1
ATOM 727 N N . ASP A 1 88 ? -7.625 -4.828 -8.203 1.00 92.44 88 ASP A N 1
ATOM 728 C CA . ASP A 1 88 ? -8.584 -4.250 -9.151 1.00 92.44 88 ASP A CA 1
ATOM 729 C C . ASP A 1 88 ? -8.120 -2.885 -9.678 1.00 92.44 88 ASP A C 1
ATOM 731 O O . ASP A 1 88 ? -8.355 -2.546 -10.836 1.00 92.44 88 ASP A O 1
ATOM 735 N N . LEU A 1 89 ? -7.451 -2.098 -8.830 1.00 91.25 89 LEU A N 1
ATOM 736 C CA . LEU A 1 89 ? -6.934 -0.774 -9.187 1.00 91.25 89 LEU A CA 1
ATOM 737 C C . LEU A 1 89 ? -5.650 -0.843 -10.027 1.00 91.25 89 LEU A C 1
ATOM 739 O O . LEU A 1 89 ? -5.376 0.081 -10.792 1.00 91.25 89 LEU A O 1
ATOM 743 N N . PHE A 1 90 ? -4.873 -1.922 -9.889 1.00 88.31 90 PHE A N 1
ATOM 744 C CA . PHE A 1 90 ? -3.588 -2.119 -10.566 1.00 88.31 90 PHE A CA 1
ATOM 745 C C . PHE A 1 90 ? -3.458 -3.548 -11.142 1.00 88.31 90 PHE A C 1
ATOM 747 O O . PHE A 1 90 ? -2.545 -4.291 -10.766 1.00 88.31 90 PHE A O 1
ATOM 754 N N . PRO A 1 91 ? -4.352 -3.959 -12.063 1.00 85.06 91 PRO A N 1
ATOM 755 C CA . PRO A 1 91 ? -4.518 -5.362 -12.466 1.00 85.06 91 PRO A CA 1
ATOM 756 C C . PRO A 1 91 ? -3.303 -5.964 -13.181 1.00 85.06 91 PRO A C 1
ATOM 758 O O . PRO A 1 91 ? -3.016 -7.156 -13.011 1.00 85.06 91 PRO A O 1
ATOM 761 N N . GLU A 1 92 ? -2.571 -5.134 -13.923 1.00 84.12 92 GLU A N 1
ATOM 762 C CA . GLU A 1 92 ? -1.393 -5.523 -14.705 1.00 84.12 92 GLU A CA 1
ATOM 763 C C . GLU A 1 92 ? -0.098 -5.565 -13.872 1.00 84.12 92 GLU A C 1
ATOM 765 O O . GLU A 1 92 ? 0.948 -5.973 -14.369 1.00 84.12 92 GLU A O 1
ATOM 770 N N . ASN A 1 93 ? -0.124 -5.147 -12.598 1.00 85.31 93 ASN A N 1
ATOM 771 C CA . ASN A 1 93 ? 1.094 -5.039 -11.799 1.00 85.31 93 ASN A CA 1
ATOM 772 C C . ASN A 1 93 ? 1.325 -6.283 -10.924 1.00 85.31 93 ASN A C 1
ATOM 774 O O . ASN A 1 93 ? 0.746 -6.439 -9.846 1.00 85.31 93 ASN A O 1
ATOM 778 N N . GLU A 1 94 ? 2.228 -7.164 -11.360 1.00 87.56 94 GLU A N 1
ATOM 779 C CA . GLU A 1 94 ? 2.594 -8.379 -10.618 1.00 87.56 94 GLU A CA 1
ATOM 780 C C . GLU A 1 94 ? 3.099 -8.072 -9.198 1.00 87.56 94 GLU A C 1
ATOM 782 O O . GLU A 1 94 ? 2.763 -8.776 -8.245 1.00 87.56 94 GLU A O 1
ATOM 787 N N . SER A 1 95 ? 3.841 -6.972 -9.022 1.00 87.56 95 SER A N 1
ATOM 788 C CA . SER A 1 95 ? 4.368 -6.590 -7.707 1.00 87.56 95 SER A CA 1
ATOM 789 C C . SER A 1 95 ? 3.245 -6.235 -6.723 1.00 87.56 95 SER A C 1
ATOM 791 O O . SER A 1 95 ? 3.371 -6.532 -5.537 1.00 87.56 95 SER A O 1
ATOM 793 N N . VAL A 1 96 ? 2.116 -5.688 -7.194 1.00 90.31 96 VAL A N 1
ATOM 794 C CA . VAL A 1 96 ? 0.932 -5.437 -6.351 1.00 90.31 96 VAL A CA 1
ATOM 795 C C . VAL A 1 96 ? 0.314 -6.743 -5.863 1.00 90.31 96 VAL A C 1
ATOM 797 O O . VAL A 1 96 ? -0.025 -6.851 -4.685 1.00 90.31 96 VAL A O 1
ATOM 800 N N . ARG A 1 97 ? 0.222 -7.765 -6.721 1.00 91.44 97 ARG A N 1
ATOM 801 C CA . ARG A 1 97 ? -0.296 -9.090 -6.333 1.00 91.44 97 ARG A CA 1
ATOM 802 C C . ARG A 1 97 ? 0.566 -9.730 -5.248 1.00 91.44 97 ARG A C 1
ATOM 804 O O . ARG A 1 97 ? 0.022 -10.277 -4.290 1.00 91.44 97 ARG A O 1
ATOM 811 N N . ILE A 1 98 ? 1.890 -9.608 -5.370 1.00 91.25 98 ILE A N 1
ATOM 812 C CA . ILE A 1 98 ? 2.836 -10.063 -4.343 1.00 91.25 98 ILE A CA 1
ATOM 813 C C . ILE A 1 98 ? 2.593 -9.304 -3.038 1.00 91.25 98 ILE A C 1
ATOM 815 O O . ILE A 1 98 ? 2.404 -9.935 -2.002 1.00 91.25 98 ILE A O 1
ATOM 819 N N . VAL A 1 99 ? 2.520 -7.967 -3.077 1.00 92.25 99 VAL A N 1
ATOM 820 C CA . VAL A 1 99 ? 2.269 -7.170 -1.866 1.00 92.25 99 VAL A CA 1
ATOM 821 C C . VAL A 1 99 ? 0.960 -7.574 -1.188 1.00 92.25 99 VAL A C 1
ATOM 823 O O . VAL A 1 99 ? 0.952 -7.808 0.017 1.00 92.25 99 VAL A O 1
ATOM 826 N N . VAL A 1 100 ? -0.134 -7.703 -1.940 1.00 94.00 100 VAL A N 1
ATOM 827 C CA . VAL A 1 100 ? -1.432 -8.130 -1.393 1.00 94.00 100 VAL A CA 1
ATOM 828 C C . VAL A 1 100 ? -1.335 -9.521 -0.760 1.00 94.00 100 VAL A C 1
ATOM 830 O O . VAL A 1 100 ? -1.826 -9.722 0.351 1.00 94.00 100 VAL A O 1
ATOM 833 N N . GLY A 1 101 ? -0.668 -10.465 -1.430 1.00 94.62 101 GLY A N 1
ATOM 834 C CA . GLY A 1 101 ? -0.445 -11.813 -0.911 1.00 94.62 101 GLY A CA 1
ATOM 835 C C . GLY A 1 101 ? 0.341 -11.826 0.401 1.00 94.62 101 GLY A C 1
ATOM 836 O O . GLY A 1 101 ? -0.062 -12.504 1.345 1.00 94.62 101 GLY A O 1
ATOM 837 N N . GLU A 1 102 ? 1.418 -11.043 0.494 1.00 94.00 102 GLU A N 1
ATOM 838 C CA . GLU A 1 102 ? 2.222 -10.934 1.716 1.00 94.00 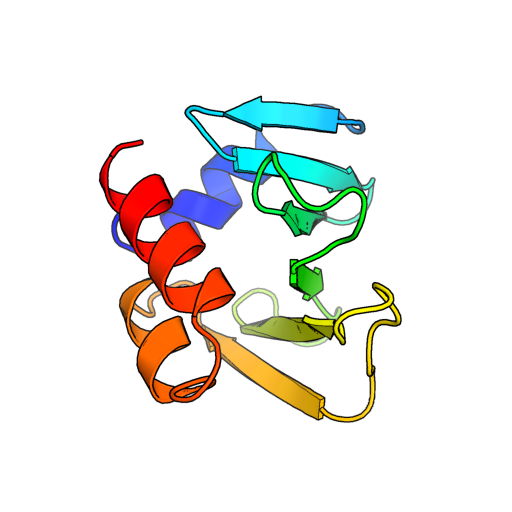102 GLU A CA 1
ATOM 839 C C . GLU A 1 102 ? 1.467 -10.237 2.855 1.00 94.00 102 GLU A C 1
ATOM 841 O O . GLU A 1 102 ? 1.525 -10.685 4.000 1.00 94.00 102 GLU A O 1
ATOM 846 N N . LEU A 1 103 ? 0.680 -9.199 2.558 1.00 94.19 103 LEU A N 1
ATOM 847 C CA . LEU A 1 103 ? -0.161 -8.534 3.557 1.00 94.19 103 LEU A CA 1
ATOM 848 C C . LEU A 1 103 ? -1.221 -9.476 4.149 1.00 94.19 103 LEU A C 1
ATOM 850 O O . LEU A 1 103 ? -1.561 -9.349 5.326 1.00 94.19 103 LEU A O 1
ATOM 854 N N . PHE A 1 104 ? -1.734 -10.458 3.399 1.00 94.69 104 PHE A N 1
ATOM 855 C CA . PHE A 1 104 ? -2.653 -11.448 3.976 1.00 94.69 104 PHE A CA 1
ATOM 856 C C . PHE A 1 104 ? -2.000 -12.411 4.965 1.00 94.69 104 PHE A C 1
ATOM 858 O O . PHE A 1 104 ? -2.719 -12.941 5.812 1.00 94.69 104 PHE A O 1
ATOM 865 N N . LYS A 1 105 ? -0.680 -12.605 4.902 1.00 93.75 105 LYS A N 1
ATOM 866 C CA . LYS A 1 105 ? 0.057 -13.488 5.818 1.00 93.75 105 LYS A CA 1
ATOM 867 C C . LYS A 1 105 ? 0.401 -12.833 7.162 1.00 93.75 105 LYS A C 1
ATOM 869 O O . LYS A 1 105 ? 0.682 -13.561 8.110 1.00 93.75 105 LYS A O 1
ATOM 874 N N . ILE A 1 106 ? 0.419 -11.498 7.222 1.00 88.88 106 ILE A N 1
ATOM 875 C CA . ILE A 1 106 ? 0.707 -10.688 8.424 1.00 88.88 106 ILE A CA 1
ATOM 876 C C . ILE A 1 106 ? -0.570 -10.493 9.234 1.00 88.88 106 ILE A C 1
ATOM 878 O O . ILE A 1 106 ? -0.560 -10.741 10.453 1.00 88.88 106 ILE A O 1
#